Protein AF-A0A7W6R4X3-F1 (afdb_monomer)

Foldseek 3Di:
DVVPPQPDCPDPLNVVLVVVVVCCVVVNDPVVVSVVSVVVSCVVSVHDDDDDDDD

Secondary structure (DSSP, 8-state):
-GGGG-S-TT-HHHHHHHHHHHHHHTTSS-HHHHHHHHHHHHHHTT---------

Structure (mmCIF, N/CA/C/O backbone):
data_AF-A0A7W6R4X3-F1
#
_entry.id   AF-A0A7W6R4X3-F1
#
loop_
_atom_site.group_PDB
_atom_site.id
_atom_site.type_symbol
_atom_site.label_atom_id
_atom_site.label_alt_id
_atom_site.label_comp_id
_atom_site.label_asym_id
_atom_site.label_entity_id
_atom_site.label_seq_id
_atom_site.pdbx_PDB_ins_code
_atom_site.Cartn_x
_atom_site.Cartn_y
_atom_site.Cartn_z
_atom_site.occupancy
_atom_site.B_iso_or_equiv
_atom_site.auth_seq_id
_atom_site.auth_comp_id
_atom_site.auth_asym_id
_atom_site.auth_atom_id
_atom_site.pdbx_PDB_model_num
ATOM 1 N N . MET A 1 1 ? 7.921 -7.120 3.974 1.00 47.38 1 MET A N 1
ATOM 2 C CA . MET A 1 1 ? 7.590 -5.680 3.924 1.00 47.38 1 MET A CA 1
ATOM 3 C C . MET A 1 1 ? 7.836 -5.224 2.499 1.00 47.38 1 MET A C 1
ATOM 5 O O . MET A 1 1 ? 8.992 -5.121 2.122 1.00 47.38 1 MET A O 1
ATOM 9 N N . LEU A 1 2 ? 6.777 -5.040 1.709 1.00 54.16 2 LEU A N 1
ATOM 10 C CA . LEU A 1 2 ? 6.869 -4.644 0.293 1.00 54.16 2 LEU A CA 1
ATOM 11 C C . LEU A 1 2 ? 7.471 -3.236 0.100 1.00 54.16 2 LEU A C 1
ATOM 13 O O . LEU A 1 2 ? 8.032 -2.958 -0.946 1.00 54.16 2 LEU A O 1
ATOM 17 N N . LEU A 1 3 ? 7.432 -2.389 1.137 1.00 60.28 3 LEU A N 1
ATOM 18 C CA . LEU A 1 3 ? 8.002 -1.033 1.139 1.00 60.28 3 LEU A CA 1
ATOM 19 C C . LEU A 1 3 ? 9.539 -0.986 1.148 1.00 60.28 3 LEU A C 1
ATOM 21 O O . LEU A 1 3 ? 10.113 0.054 0.860 1.00 60.28 3 LEU A O 1
ATOM 25 N N . LYS A 1 4 ? 10.220 -2.073 1.534 1.00 60.66 4 LYS A N 1
ATOM 26 C CA . LYS A 1 4 ? 11.672 -2.026 1.772 1.00 60.66 4 LYS A CA 1
ATOM 27 C C . LYS A 1 4 ? 12.491 -1.922 0.478 1.00 60.66 4 LYS A C 1
ATOM 29 O O . LYS A 1 4 ? 13.568 -1.342 0.508 1.00 60.66 4 LYS A O 1
ATOM 34 N N . ASP A 1 5 ? 11.958 -2.452 -0.620 1.00 68.62 5 ASP A N 1
ATOM 35 C CA . ASP A 1 5 ? 12.616 -2.506 -1.932 1.00 68.62 5 ASP A CA 1
ATOM 36 C C . ASP A 1 5 ? 11.779 -1.777 -2.997 1.00 68.62 5 ASP A C 1
ATOM 38 O O . ASP A 1 5 ? 11.753 -2.165 -4.165 1.00 68.62 5 ASP A O 1
ATOM 42 N N . TRP A 1 6 ? 11.023 -0.758 -2.577 1.00 80.25 6 TRP A N 1
ATOM 43 C CA . TRP A 1 6 ? 10.181 -0.000 -3.490 1.00 80.25 6 TRP A CA 1
ATOM 44 C C . TRP A 1 6 ? 11.047 0.787 -4.499 1.00 80.25 6 TRP A C 1
ATOM 46 O O . TRP A 1 6 ? 12.034 1.393 -4.081 1.00 80.25 6 TRP A O 1
ATOM 56 N N . PRO A 1 7 ? 10.729 0.791 -5.811 1.00 77.12 7 PRO A N 1
ATOM 57 C CA . PRO A 1 7 ? 11.651 1.270 -6.848 1.00 77.12 7 PRO A CA 1
ATOM 58 C C . PRO A 1 7 ? 11.894 2.782 -6.831 1.00 77.12 7 PRO A C 1
ATOM 60 O O . PRO A 1 7 ? 12.950 3.236 -7.266 1.00 77.12 7 PRO A O 1
ATOM 63 N N . SER A 1 8 ? 10.903 3.557 -6.387 1.00 73.88 8 SER A N 1
ATOM 64 C CA . SER A 1 8 ? 10.946 5.019 -6.347 1.00 73.88 8 SER A CA 1
ATOM 65 C C . SER A 1 8 ? 10.035 5.536 -5.236 1.00 73.88 8 SER A C 1
ATOM 67 O O . SER A 1 8 ? 8.825 5.323 -5.279 1.00 73.88 8 SER A O 1
ATOM 69 N N . ASP A 1 9 ? 10.620 6.170 -4.223 1.00 71.88 9 ASP A N 1
ATOM 70 C CA . ASP A 1 9 ? 9.936 6.686 -3.030 1.00 71.88 9 ASP A CA 1
ATOM 71 C C . ASP A 1 9 ? 9.451 8.141 -3.165 1.00 71.88 9 ASP A C 1
ATOM 73 O O . ASP A 1 9 ? 8.748 8.631 -2.283 1.00 71.88 9 ASP A O 1
ATOM 77 N N . ASP A 1 10 ? 9.762 8.800 -4.284 1.00 75.25 10 ASP A N 1
ATOM 78 C CA . ASP A 1 10 ? 9.331 10.169 -4.609 1.00 75.25 10 ASP A CA 1
ATOM 79 C C . ASP A 1 10 ? 7.961 10.236 -5.320 1.00 75.25 10 ASP A C 1
ATOM 81 O O . ASP A 1 10 ? 7.477 11.322 -5.643 1.00 75.25 10 ASP A O 1
ATOM 85 N N . GLY A 1 11 ? 7.335 9.086 -5.589 1.00 82.75 11 GLY A N 1
ATOM 86 C CA . GLY A 1 11 ? 6.040 8.999 -6.267 1.00 82.75 11 GLY A CA 1
ATOM 87 C C . GLY A 1 11 ? 4.883 9.582 -5.444 1.00 82.75 11 GLY A C 1
ATOM 88 O O . GLY A 1 11 ? 4.776 9.340 -4.236 1.00 82.75 11 GLY A O 1
ATOM 89 N N . GLU A 1 12 ? 3.989 10.339 -6.087 1.00 87.69 12 GLU A N 1
ATOM 90 C CA . GLU A 1 12 ? 2.831 10.950 -5.413 1.00 87.69 12 GLU A CA 1
ATOM 91 C C . GLU A 1 12 ? 1.864 9.865 -4.918 1.00 87.69 12 GLU A C 1
ATOM 93 O O . GLU A 1 12 ? 1.332 9.929 -3.799 1.00 87.69 12 GLU A O 1
ATOM 98 N N . GLU A 1 13 ? 1.687 8.817 -5.723 1.00 88.81 13 GLU A N 1
ATOM 99 C CA . GLU A 1 13 ? 0.840 7.685 -5.368 1.00 88.81 13 GLU A CA 1
ATOM 100 C C . GLU A 1 13 ? 1.503 6.831 -4.277 1.00 88.81 13 GLU A C 1
ATOM 102 O O . GLU A 1 13 ? 0.811 6.351 -3.378 1.00 88.81 13 GLU A O 1
ATOM 107 N N . TYR A 1 14 ? 2.838 6.715 -4.258 1.00 86.88 14 TYR A N 1
ATOM 108 C CA . TYR A 1 14 ? 3.562 6.058 -3.159 1.00 86.88 14 TYR A CA 1
ATOM 109 C C . TYR A 1 14 ? 3.320 6.738 -1.804 1.00 86.88 14 TYR A C 1
ATOM 111 O O . TYR A 1 14 ? 2.932 6.073 -0.837 1.00 86.88 14 TYR A O 1
ATOM 119 N N . VAL A 1 15 ? 3.487 8.062 -1.717 1.00 89.50 15 VAL A N 1
ATOM 120 C CA . VAL A 1 15 ? 3.227 8.813 -0.473 1.00 89.50 15 VAL A CA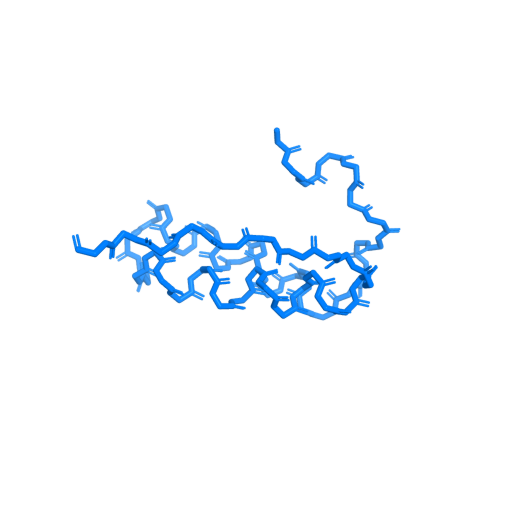 1
ATOM 121 C C . VAL A 1 15 ? 1.767 8.655 -0.043 1.00 89.50 15 VAL A C 1
ATOM 123 O O . VAL A 1 15 ? 1.475 8.450 1.142 1.00 89.50 15 VAL A O 1
ATOM 126 N N . THR A 1 16 ? 0.847 8.679 -1.008 1.00 91.25 16 THR A N 1
ATOM 127 C CA . THR A 1 16 ? -0.580 8.434 -0.775 1.00 91.25 16 THR A CA 1
ATOM 128 C C . THR A 1 16 ? -0.834 7.029 -0.221 1.00 91.25 16 THR A C 1
ATOM 130 O O . THR A 1 16 ? -1.560 6.888 0.765 1.00 91.25 16 THR A O 1
ATOM 133 N N . ALA A 1 17 ? -0.194 5.994 -0.770 1.00 90.38 17 ALA A N 1
ATOM 134 C CA . ALA A 1 17 ? -0.312 4.615 -0.299 1.00 90.38 17 ALA A CA 1
ATOM 135 C C . ALA A 1 17 ? 0.262 4.421 1.115 1.00 90.38 17 ALA A C 1
ATOM 137 O O . ALA A 1 17 ? -0.335 3.719 1.936 1.00 90.38 17 ALA A O 1
ATOM 138 N N . VAL A 1 18 ? 1.385 5.074 1.439 1.00 89.25 18 VAL A N 1
ATOM 139 C CA . VAL A 1 18 ? 1.968 5.055 2.792 1.00 89.25 18 VAL A CA 1
ATOM 140 C C . VAL A 1 18 ? 1.012 5.691 3.797 1.00 89.25 18 VAL A C 1
ATOM 142 O O . VAL A 1 18 ? 0.757 5.108 4.853 1.00 89.25 18 VAL A O 1
ATOM 145 N N . LYS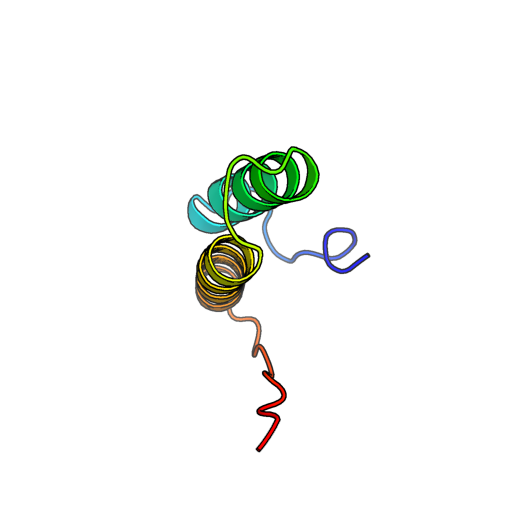 A 1 19 ? 0.433 6.849 3.465 1.00 91.88 19 LYS A N 1
ATOM 146 C CA . LYS A 1 19 ? -0.574 7.494 4.311 1.00 91.88 19 LYS A CA 1
ATOM 147 C C . LYS A 1 19 ? -1.811 6.607 4.482 1.00 91.88 19 LYS A C 1
ATOM 149 O O . LYS A 1 19 ? -2.223 6.365 5.611 1.00 91.88 19 LYS A O 1
ATOM 154 N N . ALA A 1 20 ? -2.346 6.060 3.391 1.00 92.38 20 ALA A N 1
ATOM 155 C CA . ALA A 1 20 ? -3.506 5.173 3.4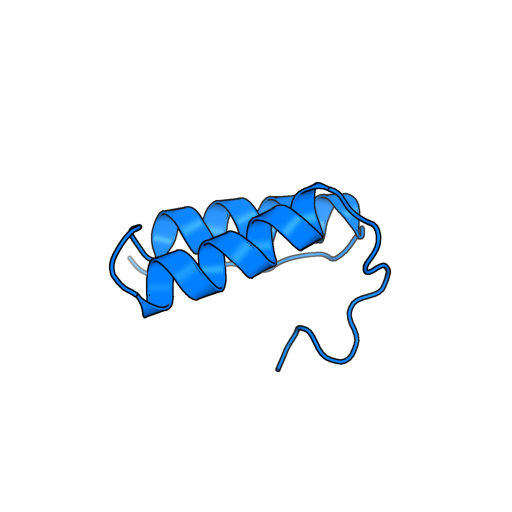26 1.00 92.38 20 ALA A CA 1
ATOM 156 C C . ALA A 1 20 ? -3.258 3.921 4.289 1.00 92.38 20 ALA A C 1
ATOM 158 O O . ALA A 1 20 ? -4.163 3.453 4.974 1.00 92.38 20 ALA A O 1
ATOM 159 N N . CYS A 1 21 ? -2.027 3.402 4.327 1.00 91.25 21 CYS A N 1
ATOM 160 C CA . CYS A 1 21 ? -1.649 2.302 5.215 1.00 91.25 21 CYS A CA 1
ATOM 161 C C . CYS A 1 21 ? -1.806 2.687 6.694 1.00 91.25 21 CYS A C 1
ATOM 163 O O . CYS A 1 21 ? -2.405 1.946 7.474 1.00 91.25 21 CYS A O 1
ATOM 165 N N . VAL A 1 22 ? -1.307 3.868 7.076 1.00 92.31 22 VAL A N 1
ATOM 166 C CA . VAL A 1 22 ? -1.437 4.390 8.446 1.00 92.31 22 VAL A CA 1
ATOM 167 C C . VAL A 1 22 ? -2.901 4.647 8.793 1.00 92.31 22 VAL A C 1
ATOM 169 O O . VAL A 1 22 ? -3.347 4.246 9.870 1.00 92.31 22 VAL 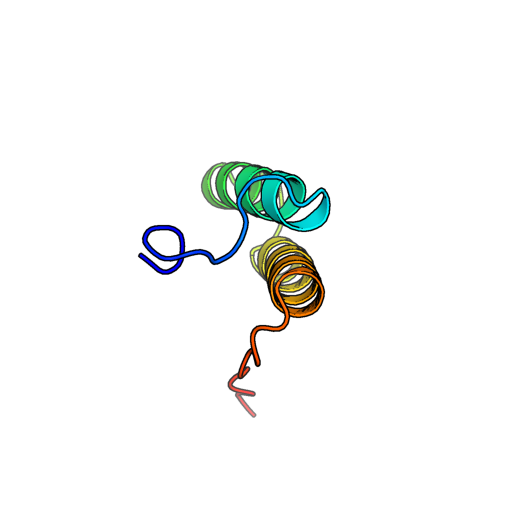A O 1
ATOM 172 N N . ASP A 1 23 ? -3.657 5.249 7.877 1.00 92.88 23 ASP A N 1
ATOM 173 C CA . ASP A 1 23 ? -5.081 5.535 8.055 1.00 92.88 23 ASP A CA 1
ATOM 174 C C . ASP A 1 23 ? -5.881 4.226 8.222 1.00 92.88 23 ASP A C 1
ATOM 176 O O . ASP A 1 23 ? -6.745 4.133 9.095 1.00 92.88 23 ASP A O 1
ATOM 180 N N . ALA A 1 24 ? -5.560 3.173 7.460 1.00 92.81 24 ALA A N 1
ATOM 181 C CA . ALA A 1 24 ? -6.210 1.864 7.558 1.00 92.81 24 ALA A CA 1
ATOM 182 C C . ALA A 1 24 ? -5.873 1.144 8.873 1.00 92.81 24 ALA A C 1
ATOM 184 O O . ALA A 1 24 ? -6.767 0.621 9.537 1.00 92.81 24 ALA A O 1
ATOM 185 N 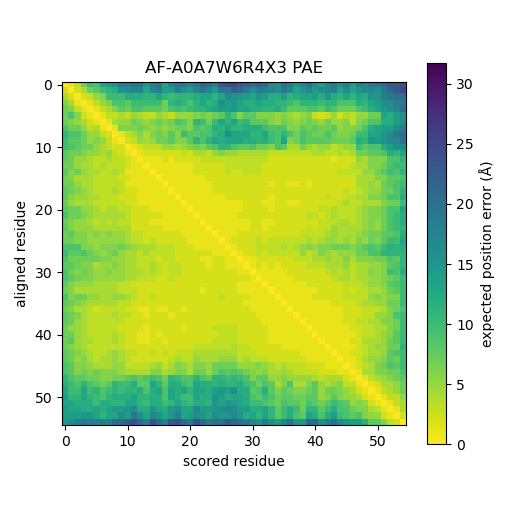N . ILE A 1 25 ? -4.601 1.163 9.297 1.00 91.19 25 ILE A N 1
ATOM 186 C CA . ILE A 1 25 ? -4.169 0.625 10.602 1.00 91.19 25 ILE A CA 1
ATOM 187 C C . ILE A 1 25 ? -4.864 1.366 11.750 1.00 91.19 25 ILE A C 1
ATOM 189 O O . ILE A 1 25 ? -5.235 0.759 12.754 1.00 91.19 25 ILE A O 1
ATOM 193 N N . SER A 1 26 ? -5.072 2.671 11.585 1.00 94.00 26 SER A N 1
ATOM 194 C CA . SER A 1 26 ? -5.769 3.523 12.550 1.00 94.00 26 SER A CA 1
ATOM 195 C C . SER A 1 26 ? -7.297 3.377 12.493 1.00 94.00 26 SER A C 1
ATOM 197 O O . SER A 1 26 ? -7.997 4.005 13.286 1.00 94.00 26 SER A O 1
ATOM 199 N N . GLY A 1 27 ? -7.829 2.567 11.570 1.00 93.06 27 GLY A N 1
ATOM 200 C CA . GLY A 1 27 ? -9.266 2.356 11.378 1.00 93.06 27 GLY A CA 1
ATOM 201 C C . GLY A 1 27 ? -10.009 3.553 10.775 1.00 93.06 27 GLY A C 1
ATOM 202 O O . GLY A 1 27 ? -11.230 3.627 10.883 1.00 93.06 27 GLY A O 1
ATOM 203 N N . GLN A 1 28 ? -9.294 4.506 10.173 1.00 95.56 28 GLN A N 1
ATOM 204 C CA . GLN A 1 28 ? -9.865 5.708 9.556 1.00 95.56 28 GLN A CA 1
ATOM 205 C C . GLN A 1 28 ? -10.387 5.452 8.141 1.00 95.56 28 GLN A C 1
ATOM 207 O O . GLN A 1 28 ? -11.330 6.114 7.710 1.00 95.56 28 GLN A O 1
ATOM 212 N N . ILE A 1 29 ? -9.798 4.486 7.435 1.00 94.75 29 ILE A N 1
ATOM 213 C CA . ILE A 1 29 ? -10.263 4.027 6.125 1.00 94.75 29 ILE A CA 1
ATOM 214 C C . ILE A 1 29 ? -10.431 2.511 6.113 1.00 94.75 29 ILE A C 1
ATOM 216 O O . ILE A 1 29 ? -9.837 1.791 6.918 1.00 94.75 29 ILE A O 1
ATOM 220 N N . ALA A 1 30 ? -11.240 2.023 5.177 1.00 93.50 30 ALA A N 1
ATOM 221 C CA . ALA A 1 30 ? -11.393 0.593 4.961 1.00 93.50 30 ALA A CA 1
ATOM 222 C C . ALA A 1 30 ? -10.123 0.003 4.306 1.00 93.50 30 ALA A C 1
ATOM 224 O O . ALA A 1 30 ? -9.492 0.687 3.492 1.00 93.50 30 ALA A O 1
ATOM 225 N N . PRO A 1 31 ? -9.748 -1.257 4.599 1.00 88.25 31 PRO A N 1
ATOM 226 C CA . PRO A 1 31 ? -8.592 -1.912 3.980 1.00 88.25 31 PRO A CA 1
ATOM 227 C C . PRO A 1 31 ? -8.617 -1.903 2.444 1.00 88.25 31 PRO A C 1
ATOM 229 O O . PRO A 1 31 ? -7.567 -1.847 1.811 1.00 88.25 31 PRO A O 1
ATOM 232 N N . GLU A 1 32 ? -9.801 -1.920 1.834 1.00 90.69 32 GLU A N 1
ATOM 233 C CA . GLU A 1 32 ? -9.992 -1.855 0.383 1.00 90.69 32 GLU A CA 1
A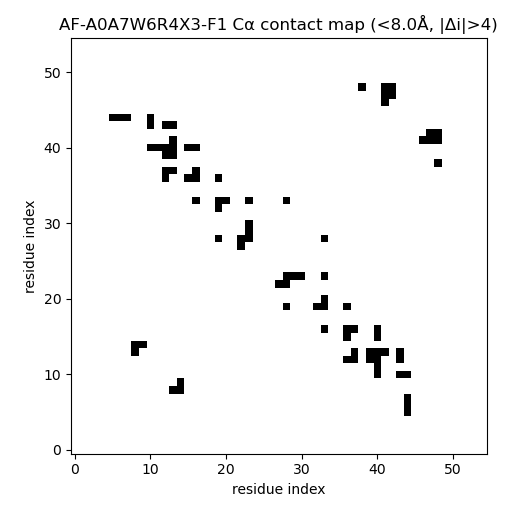TOM 234 C C . GLU A 1 32 ? -9.534 -0.512 -0.202 1.00 90.69 32 GLU A C 1
ATOM 236 O O . GLU A 1 32 ? -8.986 -0.475 -1.300 1.00 90.69 32 GLU A O 1
ATOM 241 N N . GLN A 1 33 ? -9.706 0.588 0.541 1.00 90.56 33 GLN A N 1
ATOM 242 C CA . GLN A 1 33 ? -9.252 1.917 0.115 1.00 90.56 33 GLN A CA 1
ATOM 243 C C . GLN A 1 33 ? -7.724 2.015 0.143 1.00 90.56 33 GLN A C 1
ATOM 245 O O . GLN A 1 33 ? -7.123 2.613 -0.745 1.00 90.56 33 GLN A O 1
ATOM 250 N N . PHE A 1 34 ? -7.087 1.380 1.131 1.00 90.88 34 PHE A N 1
ATOM 251 C CA . PHE A 1 34 ? -5.635 1.218 1.131 1.00 90.88 34 PHE A CA 1
ATOM 252 C C . PHE A 1 34 ? -5.166 0.387 -0.069 1.00 90.88 34 PHE A C 1
ATOM 254 O O . PHE A 1 34 ? -4.197 0.766 -0.723 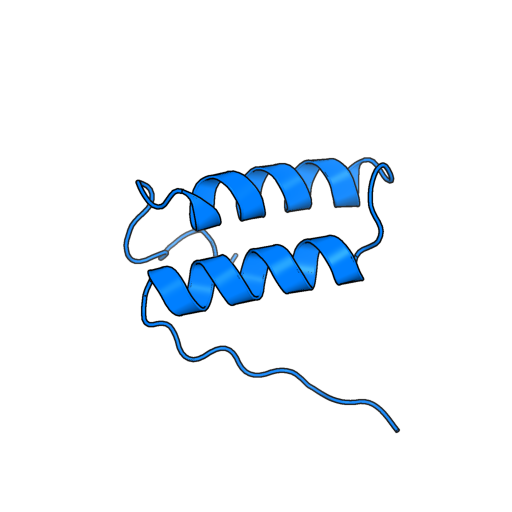1.00 90.88 34 PHE A O 1
ATOM 261 N N . TRP A 1 35 ? -5.853 -0.716 -0.380 1.00 89.69 35 TRP A N 1
ATOM 262 C CA . TRP A 1 35 ? -5.504 -1.555 -1.527 1.00 89.69 35 TRP A CA 1
ATOM 263 C C . TRP A 1 35 ? -5.576 -0.802 -2.856 1.00 89.69 35 TRP A C 1
ATOM 265 O O . TRP A 1 35 ? -4.679 -0.969 -3.677 1.00 89.69 35 TRP A O 1
ATOM 275 N N . ASP A 1 36 ? -6.583 0.047 -3.057 1.00 91.38 36 ASP A N 1
ATOM 276 C CA . ASP A 1 36 ? -6.685 0.878 -4.260 1.00 91.38 36 ASP A CA 1
ATOM 277 C C . ASP A 1 36 ? -5.500 1.851 -4.380 1.00 91.38 36 ASP A C 1
ATOM 279 O O . ASP A 1 36 ? -4.801 1.861 -5.394 1.00 91.38 36 ASP A O 1
ATOM 283 N N . ALA A 1 37 ? -5.182 2.581 -3.304 1.00 91.19 37 ALA A N 1
ATOM 284 C CA . ALA A 1 37 ? -4.019 3.470 -3.266 1.00 91.19 37 ALA A CA 1
ATOM 285 C C . ALA A 1 37 ? -2.700 2.713 -3.510 1.00 91.19 37 ALA A C 1
ATOM 287 O O . ALA A 1 37 ? -1.821 3.185 -4.227 1.00 91.19 37 ALA A O 1
ATOM 288 N N . PHE A 1 38 ? -2.573 1.504 -2.961 1.00 88.62 38 PHE A N 1
ATOM 289 C CA . PHE A 1 38 ? -1.405 0.655 -3.162 1.00 88.62 38 PHE A CA 1
ATOM 290 C C . PHE A 1 38 ? -1.246 0.201 -4.621 1.00 88.62 38 PHE A C 1
ATOM 292 O O . PHE A 1 38 ? -0.130 0.190 -5.140 1.00 88.62 38 PHE A O 1
ATOM 299 N N . LEU A 1 39 ? -2.341 -0.152 -5.301 1.00 89.69 39 LEU A N 1
ATOM 300 C CA . LEU A 1 39 ? -2.307 -0.526 -6.718 1.00 89.69 39 LEU A CA 1
ATOM 301 C C . LEU A 1 39 ? -1.913 0.655 -7.609 1.00 89.69 39 LEU A C 1
ATOM 303 O O . LEU A 1 39 ? -1.140 0.467 -8.544 1.00 89.69 39 LEU A O 1
ATOM 307 N N . ARG A 1 40 ? -2.388 1.865 -7.296 1.00 89.56 40 ARG A N 1
ATOM 308 C CA . ARG A 1 40 ? -2.014 3.090 -8.021 1.00 89.56 40 ARG A CA 1
ATOM 309 C C . ARG A 1 40 ? -0.530 3.409 -7.857 1.00 89.56 40 ARG A C 1
ATOM 311 O O . ARG A 1 40 ? 0.138 3.705 -8.841 1.00 89.56 40 ARG A O 1
ATOM 318 N N . ALA A 1 41 ? 0.008 3.243 -6.650 1.00 89.50 41 ALA A N 1
ATOM 319 C CA . ALA A 1 41 ? 1.444 3.358 -6.416 1.00 89.50 41 ALA A CA 1
ATOM 320 C C . ALA A 1 41 ? 2.234 2.307 -7.215 1.00 89.50 41 ALA A C 1
ATOM 322 O O . ALA A 1 41 ? 3.261 2.620 -7.814 1.00 89.50 41 ALA A O 1
ATOM 323 N N . ALA A 1 42 ? 1.7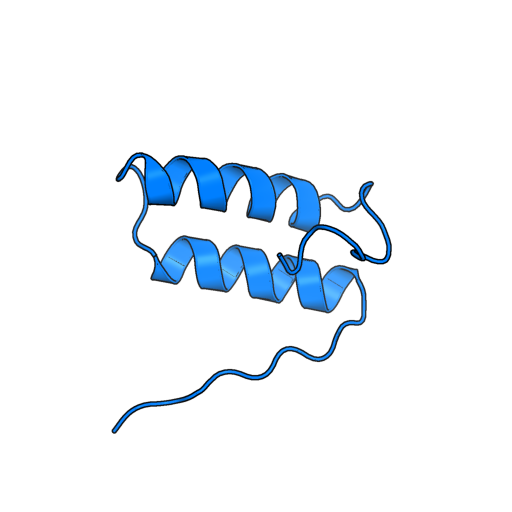62 1.057 -7.250 1.00 87.56 42 ALA A N 1
ATOM 324 C CA . ALA A 1 42 ? 2.418 -0.001 -8.014 1.00 87.56 42 ALA A CA 1
ATOM 3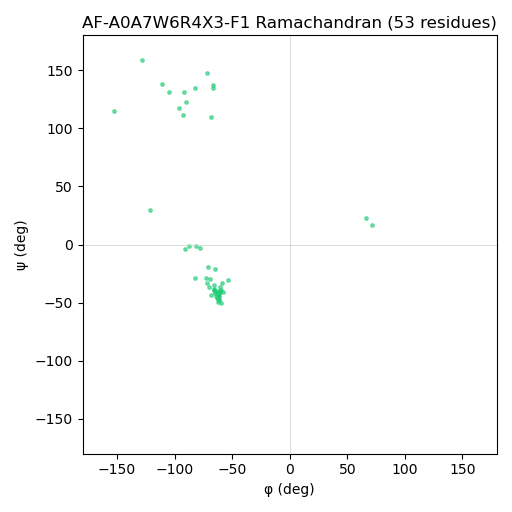25 C C . ALA A 1 42 ? 2.433 0.311 -9.519 1.00 87.56 42 ALA A C 1
ATOM 327 O O . ALA A 1 42 ? 3.467 0.130 -10.154 1.00 87.56 42 ALA A O 1
ATOM 328 N N . ASP A 1 43 ? 1.331 0.832 -10.063 1.00 88.12 43 ASP A N 1
ATOM 329 C CA . ASP A 1 43 ? 1.240 1.285 -11.455 1.00 88.12 43 ASP A CA 1
ATOM 330 C C . ASP A 1 43 ? 2.229 2.430 -11.750 1.00 88.12 43 ASP A C 1
ATOM 332 O O . ASP A 1 43 ? 3.005 2.336 -12.702 1.00 88.12 43 ASP A O 1
ATOM 336 N N . GLU A 1 44 ? 2.301 3.445 -10.877 1.00 86.81 44 GLU A N 1
ATOM 337 C CA . GLU A 1 44 ? 3.269 4.555 -10.963 1.00 86.81 44 GLU A CA 1
ATOM 338 C C . GLU A 1 44 ? 4.724 4.053 -10.965 1.00 86.81 44 GLU A C 1
ATOM 340 O O . GLU A 1 44 ? 5.560 4.524 -11.737 1.00 86.81 44 GLU A O 1
ATOM 345 N N . ALA A 1 45 ? 5.022 3.048 -10.141 1.00 85.94 45 ALA A N 1
ATOM 346 C CA . ALA A 1 45 ? 6.343 2.440 -10.045 1.00 85.94 45 ALA A CA 1
ATOM 347 C C . ALA A 1 45 ? 6.629 1.390 -11.141 1.00 85.94 45 ALA A C 1
ATOM 349 O O . ALA A 1 45 ? 7.716 0.805 -11.161 1.00 85.94 45 ALA A O 1
ATOM 350 N N . GLY A 1 46 ? 5.675 1.115 -12.040 1.00 84.25 46 GLY A N 1
ATOM 351 C CA . GLY A 1 46 ? 5.792 0.083 -13.075 1.00 84.25 46 GLY A CA 1
ATOM 352 C C . GLY A 1 46 ? 5.843 -1.351 -12.526 1.00 84.25 46 GLY A C 1
ATOM 353 O O . GLY A 1 46 ? 6.375 -2.253 -13.177 1.00 84.25 46 GLY A O 1
ATOM 354 N N . ILE A 1 47 ? 5.323 -1.573 -11.317 1.00 85.25 47 ILE A N 1
ATOM 355 C CA . ILE A 1 47 ? 5.269 -2.865 -10.634 1.00 85.25 47 ILE A CA 1
ATOM 356 C C . ILE A 1 47 ? 3.968 -3.576 -11.007 1.00 85.25 47 ILE A C 1
ATOM 358 O O . ILE A 1 47 ? 2.869 -3.104 -10.722 1.00 85.25 47 ILE A O 1
ATOM 362 N N . ALA A 1 48 ? 4.078 -4.779 -11.567 1.00 78.44 48 ALA A N 1
ATOM 363 C CA . ALA A 1 48 ? 2.915 -5.631 -11.782 1.00 78.44 48 ALA A CA 1
ATOM 364 C C . ALA A 1 48 ? 2.356 -6.127 -10.434 1.00 78.44 48 ALA A C 1
ATOM 366 O O . ALA A 1 48 ? 2.966 -6.967 -9.769 1.00 78.44 48 ALA A O 1
ATOM 367 N N . ALA A 1 49 ? 1.186 -5.624 -10.036 1.00 75.25 49 ALA A N 1
ATOM 368 C CA . ALA A 1 49 ? 0.484 -6.070 -8.838 1.00 75.25 49 ALA A CA 1
ATOM 369 C C . ALA A 1 49 ? -0.511 -7.200 -9.161 1.00 75.25 49 ALA A C 1
ATOM 371 O O . ALA A 1 49 ? -1.312 -7.102 -10.089 1.00 75.25 49 ALA A O 1
ATOM 372 N N . LEU A 1 50 ? -0.474 -8.281 -8.376 1.00 70.12 50 LEU A N 1
ATOM 373 C CA . LEU A 1 50 ? -1.411 -9.403 -8.475 1.00 70.12 50 LEU A CA 1
ATOM 374 C C . LEU A 1 50 ? -2.423 -9.331 -7.326 1.00 70.12 50 LEU A C 1
ATOM 376 O O . LEU A 1 50 ? -2.031 -9.226 -6.165 1.00 70.12 50 LEU A O 1
ATOM 380 N N . THR A 1 51 ? -3.712 -9.453 -7.643 1.00 71.00 51 THR A N 1
ATOM 381 C CA . THR A 1 51 ? -4.800 -9.530 -6.655 1.00 71.00 51 THR A CA 1
ATOM 382 C C . THR A 1 51 ? -5.413 -10.933 -6.664 1.00 71.00 51 THR A C 1
ATOM 384 O O . THR A 1 51 ? -5.586 -11.546 -7.720 1.00 71.00 51 THR A O 1
ATOM 387 N N . VAL A 1 52 ? -5.708 -11.467 -5.476 1.00 71.75 52 VAL A N 1
ATOM 388 C CA . VAL A 1 52 ? -6.407 -12.748 -5.315 1.00 71.75 52 VAL A CA 1
ATOM 389 C C . VAL A 1 52 ? -7.890 -12.459 -5.119 1.00 71.75 52 VAL A C 1
ATOM 391 O O . VAL A 1 52 ? -8.280 -11.839 -4.133 1.00 71.75 52 VAL A O 1
ATOM 394 N N . VAL A 1 53 ? -8.721 -12.933 -6.046 1.00 73.75 53 VAL A N 1
ATOM 395 C CA . VAL A 1 53 ? -10.179 -12.790 -5.967 1.00 73.75 53 VAL A CA 1
ATOM 396 C C . VAL A 1 53 ? -10.760 -14.035 -5.293 1.00 73.75 53 VAL A C 1
ATOM 398 O O . VAL A 1 53 ? -10.713 -15.127 -5.861 1.00 73.75 53 VAL A O 1
ATOM 401 N N . HIS A 1 54 ? -11.295 -13.888 -4.079 1.00 66.81 54 HIS A N 1
ATOM 402 C CA . HIS A 1 54 ? -12.075 -14.943 -3.425 1.00 66.81 54 HIS A CA 1
ATOM 403 C C . HIS A 1 54 ? -13.528 -14.912 -3.930 1.00 66.81 54 HIS A C 1
ATOM 405 O O . HIS A 1 54 ? -14.112 -13.838 -4.062 1.00 66.81 54 HIS A O 1
ATOM 411 N N . ARG A 1 55 ? -14.079 -16.090 -4.251 1.00 57.78 55 ARG A N 1
ATOM 412 C CA . ARG A 1 55 ? -15.437 -16.288 -4.786 1.00 57.78 55 ARG A CA 1
ATOM 413 C C . ARG A 1 55 ? -16.404 -16.738 -3.701 1.00 57.78 55 ARG A C 1
ATOM 415 O O . ARG A 1 55 ? -15.964 -17.542 -2.851 1.00 57.78 55 ARG A O 1
#

InterPro domains:
  IPR010385 Protein of unknown function DUF982 [PF06169] (1-48)

Nearest PDB structures (foldseek):
  7s69-assembly1_B  TM=6.856E-01  e=7.454E+00  Xenopus laevis

pLDDT: mean 82.99, std 11.48, range [47.38, 95.56]

Sequence (55 aa):
MLLKDWPSDDGEEYVTAVKACVDAISGQIAPEQFWDAFLRAADEAGIAALTVVHR

Solvent-accessible surface area (backbone atoms only — not comparable to full-atom values): 3386 Å² total; per-residue (Å²): 120,79,76,78,76,56,91,58,84,85,40,71,41,38,52,48,21,56,49,33,47,54,34,29,77,70,65,75,42,55,68,68,61,26,50,53,34,40,52,48,20,28,55,76,64,71,43,92,82,84,82,86,83,87,130

Organism: NCBI:txid1967781

Radius of gyration: 11.29 Å; Cα contacts (8 Å, |Δi|>4): 44; chains: 1; bounding box: 28×27×26 Å

Mean predicted aligned error: 5.65 Å